Protein AF-A0AA51MWW2-F1 (afdb_monomer_lite)

pLDDT: mean 78.77, std 16.45, range [39.22, 95.94]

Sequence (116 aa):
MTAYAKTKEIEDKKTKFGVTALVGLVWIDNFGSDNELESVFYGWKTTDNSTVSNRELRILIDDANKDGIIYPRSNDFTHFSYYRKGYRFSASTTADVTDDRNKGSITVTAKTTLWN

Foldseek 3Di:
DDDDWDKDKDKWWDDDQQKIKIKMWIWTHPPLFFIWGFKIWIAIDGDPQKDKAPKDKDKDFADWPDPDDDGDDDHHRDIDTDGTTHQKIKMKMKIWMDGPPDTDMDMIMDIDGRHD

Secondary structure (DSSP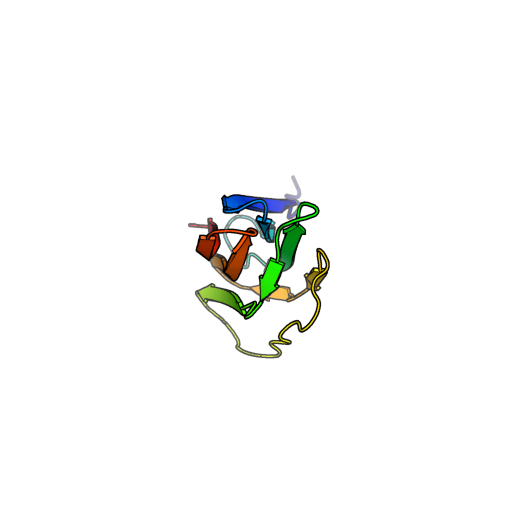, 8-state):
--PPPEEEEEEEEEEETTEEEEEEEEEEE-TTSS-EEEEEEEEEEE-TT-EEEEEEEEEEEES-----PPPP---S-EEEEEEEE-SEEEEEEEEEEE-SS-EEEEEEEEEEE---

Radius of gyration: 15.93 Å; chains: 1; bounding box: 36×26×49 Å

Structure (mmCIF, N/CA/C/O backbone):
data_AF-A0AA51MWW2-F1
#
_entry.id   AF-A0AA51MWW2-F1
#
loop_
_atom_site.group_PDB
_atom_site.id
_atom_site.type_symbol
_atom_site.label_atom_id
_atom_site.label_alt_id
_atom_site.label_comp_id
_atom_site.label_asym_id
_atom_site.label_entity_id
_atom_site.label_seq_id
_atom_site.pdbx_PDB_ins_code
_atom_site.Cartn_x
_atom_site.Cartn_y
_atom_site.Cartn_z
_atom_site.occupancy
_atom_site.B_iso_or_equiv
_atom_site.auth_seq_id
_atom_site.auth_comp_id
_atom_site.auth_asym_id
_atom_site.auth_atom_id
_atom_site.pdbx_PDB_model_num
ATOM 1 N N . MET A 1 1 ? 16.568 14.691 -30.243 1.00 39.22 1 MET A N 1
ATOM 2 C CA . MET A 1 1 ? 15.602 14.949 -29.158 1.00 39.22 1 MET A CA 1
ATOM 3 C C . MET A 1 1 ? 15.871 13.883 -28.110 1.00 39.22 1 MET A C 1
ATOM 5 O O . MET A 1 1 ? 15.677 12.715 -28.414 1.00 39.22 1 MET A O 1
ATOM 9 N N . THR A 1 2 ? 16.470 14.241 -26.977 1.00 43.09 2 THR A N 1
ATOM 10 C CA . THR A 1 2 ? 16.825 13.269 -25.931 1.00 43.09 2 THR A CA 1
ATOM 11 C C . THR A 1 2 ? 15.599 13.087 -25.052 1.00 43.09 2 THR A C 1
ATOM 13 O O . THR A 1 2 ? 15.132 14.050 -24.448 1.00 43.09 2 THR A O 1
ATOM 16 N N . ALA A 1 3 ? 15.014 11.896 -25.062 1.00 51.84 3 ALA A N 1
ATOM 17 C CA . ALA A 1 3 ? 13.864 11.590 -24.231 1.00 51.84 3 ALA A CA 1
ATOM 18 C C . ALA A 1 3 ? 14.377 11.272 -22.814 1.00 51.84 3 ALA A C 1
ATOM 20 O O . ALA A 1 3 ? 15.270 10.442 -22.656 1.00 51.84 3 ALA A O 1
ATOM 21 N N . TYR A 1 4 ? 13.870 11.977 -21.800 1.00 54.50 4 TYR A N 1
ATOM 22 C CA . TYR A 1 4 ? 14.252 11.770 -20.401 1.00 54.50 4 TYR A CA 1
ATOM 23 C C . TYR A 1 4 ? 13.230 10.874 -19.709 1.00 54.50 4 TYR A C 1
ATOM 25 O O . TYR A 1 4 ? 12.027 11.115 -19.827 1.00 54.50 4 TYR A O 1
ATOM 33 N N . ALA A 1 5 ? 13.717 9.870 -18.981 1.00 66.62 5 ALA A N 1
ATOM 34 C CA . ALA A 1 5 ? 12.890 9.051 -18.110 1.00 66.62 5 ALA A CA 1
ATOM 35 C C . ALA A 1 5 ? 12.116 9.942 -17.123 1.00 66.62 5 ALA A C 1
ATOM 37 O O . ALA A 1 5 ? 12.658 10.929 -16.615 1.00 66.62 5 ALA A O 1
ATOM 38 N N . LYS A 1 6 ? 10.836 9.633 -16.888 1.00 77.38 6 LYS A N 1
ATOM 39 C CA . LYS A 1 6 ? 9.948 10.476 -16.073 1.00 77.38 6 LYS A CA 1
ATOM 40 C C . LYS A 1 6 ? 9.411 9.699 -14.879 1.00 77.38 6 LYS A C 1
ATOM 42 O O . LYS A 1 6 ? 8.814 8.639 -15.057 1.00 77.38 6 LYS A O 1
ATOM 47 N N . THR A 1 7 ? 9.546 10.277 -13.687 1.00 83.50 7 THR A N 1
ATOM 48 C CA . THR A 1 7 ? 8.883 9.778 -12.480 1.00 83.50 7 THR A CA 1
ATOM 49 C C . THR A 1 7 ? 7.365 9.859 -12.640 1.00 83.50 7 THR A C 1
ATOM 51 O O . THR A 1 7 ? 6.807 10.891 -13.034 1.00 83.50 7 THR A O 1
ATOM 54 N N . LYS A 1 8 ? 6.694 8.753 -12.347 1.00 88.38 8 LYS A N 1
ATOM 55 C CA . LYS A 1 8 ? 5.247 8.585 -12.335 1.00 88.38 8 LYS A CA 1
ATOM 56 C C . LYS A 1 8 ? 4.813 8.079 -10.969 1.00 88.38 8 LYS A C 1
ATOM 58 O O . LYS A 1 8 ? 5.555 7.377 -10.290 1.00 88.38 8 LYS A O 1
ATOM 63 N N . GLU A 1 9 ? 3.589 8.428 -10.606 1.00 90.25 9 GLU A N 1
ATOM 64 C CA . GLU A 1 9 ? 2.999 8.082 -9.322 1.00 90.25 9 GLU A CA 1
ATOM 65 C C . GLU A 1 9 ? 1.553 7.627 -9.516 1.00 90.25 9 GLU A C 1
ATOM 67 O O . GLU A 1 9 ? 0.830 8.146 -10.372 1.00 90.25 9 GLU A O 1
ATOM 72 N N . ILE A 1 10 ? 1.138 6.640 -8.727 1.00 93.19 10 ILE A N 1
ATOM 73 C CA . ILE A 1 10 ? -0.261 6.254 -8.581 1.00 93.19 10 ILE A CA 1
ATOM 74 C C . ILE A 1 10 ? -0.528 5.912 -7.124 1.00 93.19 10 ILE A C 1
ATOM 76 O O . ILE A 1 10 ? 0.279 5.245 -6.478 1.00 93.19 10 ILE A O 1
ATOM 80 N N . GLU A 1 11 ? -1.689 6.317 -6.633 1.00 93.88 11 GLU A N 1
ATOM 81 C CA . GLU A 1 11 ? -2.152 5.999 -5.291 1.00 93.88 11 GLU A CA 1
ATOM 82 C C . GLU A 1 11 ? -3.594 5.496 -5.309 1.00 93.88 11 GLU A C 1
ATOM 84 O O . GLU A 1 11 ? -4.366 5.768 -6.231 1.00 93.88 11 GLU A O 1
ATOM 89 N N . ASP A 1 12 ? -3.946 4.760 -4.263 1.00 95.88 12 ASP A N 1
ATOM 90 C CA . ASP A 1 12 ? -5.317 4.418 -3.920 1.00 95.88 12 ASP A CA 1
ATOM 91 C C . ASP A 1 12 ? -5.545 4.687 -2.429 1.00 95.88 12 ASP A C 1
ATOM 93 O O . ASP A 1 12 ? -4.627 4.582 -1.606 1.00 95.88 12 ASP A O 1
ATOM 97 N N . LYS A 1 13 ? -6.784 5.041 -2.076 1.00 94.88 13 LYS A N 1
ATOM 98 C CA . LYS A 1 13 ? -7.175 5.389 -0.710 1.00 94.88 13 LYS A CA 1
ATOM 99 C C . LYS A 1 13 ? -8.558 4.874 -0.361 1.00 94.88 13 LYS A C 1
ATOM 101 O O . LYS A 1 13 ? -9.480 4.885 -1.174 1.00 94.88 13 LYS A O 1
ATOM 106 N N . LYS A 1 14 ? -8.738 4.498 0.903 1.00 95.94 14 LYS A N 1
ATOM 107 C CA . LYS A 1 14 ? -10.025 4.015 1.411 1.00 95.94 14 LYS A CA 1
ATOM 108 C C . LYS A 1 14 ? -10.224 4.396 2.864 1.00 95.94 14 LYS A C 1
ATOM 110 O O . LYS A 1 14 ? -9.271 4.423 3.631 1.00 95.94 14 LYS A O 1
ATOM 115 N N . THR A 1 15 ? -11.473 4.614 3.259 1.00 94.50 15 THR A N 1
ATOM 116 C CA . THR A 1 15 ? -11.837 4.882 4.654 1.00 94.50 15 THR A CA 1
ATOM 117 C C . THR A 1 15 ? -12.829 3.836 5.149 1.00 94.50 15 THR A C 1
ATOM 119 O O . THR A 1 15 ? -13.771 3.480 4.439 1.00 94.50 15 THR A O 1
ATOM 122 N N . LYS A 1 16 ? -12.619 3.328 6.367 1.00 94.12 16 LYS A N 1
ATOM 123 C CA . LYS A 1 16 ? -13.528 2.403 7.053 1.00 94.12 16 LYS A CA 1
ATOM 124 C C . LYS A 1 16 ? -13.419 2.588 8.565 1.00 94.12 16 LYS A C 1
ATOM 126 O O . LYS A 1 16 ? -12.312 2.635 9.085 1.00 94.12 16 LYS A O 1
ATOM 131 N N . PHE A 1 17 ? -14.560 2.694 9.251 1.00 94.56 17 PHE A N 1
ATOM 132 C CA . PHE A 1 17 ? -14.636 2.845 10.716 1.00 94.56 17 PHE A CA 1
ATOM 133 C C . PHE A 1 17 ? -13.709 3.947 11.271 1.00 94.56 17 PHE A C 1
ATOM 135 O O . PHE A 1 17 ? -12.999 3.737 12.247 1.00 94.56 17 PHE A O 1
ATOM 142 N N . GLY A 1 18 ? -13.660 5.108 10.600 1.00 91.00 18 GLY A N 1
ATOM 143 C CA . GLY A 1 18 ? -12.813 6.253 10.981 1.00 91.00 18 GLY A CA 1
ATOM 144 C C . GLY A 1 18 ? -11.302 6.064 10.756 1.00 91.00 18 GLY A C 1
ATOM 145 O O . GLY A 1 18 ? -10.508 6.944 11.080 1.00 91.00 18 GLY A O 1
ATOM 146 N N . VAL A 1 19 ? -10.886 4.955 10.140 1.00 92.19 19 VAL A N 1
ATOM 147 C CA . VAL A 1 19 ? -9.511 4.740 9.671 1.00 92.19 19 VAL A CA 1
ATOM 148 C C . VAL A 1 19 ? -9.440 5.002 8.173 1.00 92.19 19 VAL A C 1
ATOM 150 O O . VAL A 1 19 ? -10.143 4.362 7.393 1.00 92.19 19 VAL A O 1
ATOM 153 N N . THR A 1 20 ? -8.582 5.932 7.762 1.00 93.94 20 THR A N 1
ATOM 154 C CA . THR A 1 20 ? -8.223 6.166 6.359 1.00 93.94 20 THR A CA 1
ATOM 155 C C . THR A 1 20 ? -6.895 5.498 6.052 1.00 93.94 20 THR A C 1
ATOM 157 O O . THR A 1 20 ? -5.916 5.688 6.764 1.00 93.94 20 THR A O 1
ATOM 160 N N . ALA A 1 21 ? -6.873 4.727 4.981 1.00 92.88 21 ALA A N 1
ATOM 161 C CA . ALA A 1 21 ? -5.745 3.970 4.487 1.00 92.88 21 ALA A CA 1
ATOM 162 C C . ALA A 1 21 ? -5.309 4.520 3.133 1.00 92.88 21 ALA A C 1
ATOM 164 O O . ALA A 1 21 ? -6.162 4.873 2.315 1.00 92.88 21 ALA A O 1
ATOM 165 N N . LEU A 1 22 ? -4.003 4.553 2.899 1.00 92.50 22 LEU A N 1
ATOM 166 C CA . LEU A 1 22 ? -3.389 4.957 1.638 1.00 92.50 22 LEU A CA 1
ATOM 167 C C . LEU A 1 22 ? -2.334 3.927 1.249 1.00 92.50 22 LEU A C 1
ATOM 169 O O . LEU A 1 22 ? -1.594 3.447 2.112 1.00 92.50 22 LEU A O 1
ATOM 173 N N . VAL A 1 23 ? -2.221 3.649 -0.043 1.00 92.50 23 VAL A N 1
ATOM 174 C CA . VAL A 1 23 ? -1.035 3.024 -0.627 1.00 92.50 23 VAL A CA 1
ATOM 175 C C . VAL A 1 23 ? -0.750 3.659 -1.979 1.00 92.50 23 VAL A C 1
ATOM 177 O O . VAL A 1 23 ? -1.677 3.952 -2.730 1.00 92.50 23 VAL A O 1
ATOM 180 N N . GLY A 1 24 ? 0.520 3.845 -2.301 1.00 90.88 24 GLY A N 1
ATOM 181 C CA . GLY A 1 24 ? 0.948 4.359 -3.587 1.00 90.88 24 GLY A CA 1
ATOM 182 C C . GLY A 1 24 ? 2.305 3.833 -4.019 1.00 90.88 24 GLY A C 1
ATOM 183 O O . GLY A 1 24 ? 3.056 3.237 -3.243 1.00 90.88 24 GLY A O 1
ATOM 184 N N . LEU A 1 25 ? 2.562 4.007 -5.308 1.00 90.50 25 LEU A N 1
ATOM 185 C CA . LEU A 1 25 ? 3.743 3.551 -6.025 1.00 90.50 25 LEU A CA 1
ATOM 186 C C . LEU A 1 25 ? 4.344 4.746 -6.752 1.00 90.50 25 LEU A C 1
ATOM 188 O O . LEU A 1 25 ? 3.621 5.456 -7.449 1.00 90.50 25 LEU A O 1
ATOM 192 N N . VAL A 1 26 ? 5.660 4.891 -6.665 1.00 88.25 26 VAL A N 1
ATOM 193 C CA . VAL A 1 26 ? 6.450 5.830 -7.460 1.00 88.25 26 VAL A CA 1
ATOM 194 C C . VAL A 1 26 ? 7.406 5.020 -8.322 1.00 88.25 26 VAL A C 1
ATOM 196 O O . VAL A 1 26 ? 8.100 4.137 -7.815 1.00 88.25 26 VAL A O 1
ATOM 199 N N . TRP A 1 27 ? 7.442 5.287 -9.623 1.00 87.12 27 TRP A N 1
ATOM 200 C CA . TRP A 1 27 ? 8.327 4.589 -10.551 1.00 87.12 27 TRP A CA 1
ATOM 201 C C . TRP A 1 27 ? 8.863 5.512 -11.636 1.00 87.12 27 TRP A C 1
ATOM 203 O O . TRP A 1 27 ? 8.243 6.511 -11.989 1.00 87.12 27 TRP A O 1
ATOM 213 N N . ILE A 1 28 ? 10.000 5.144 -12.203 1.00 84.50 28 ILE A N 1
ATOM 214 C CA . ILE A 1 28 ? 10.597 5.801 -13.355 1.00 84.50 28 ILE A CA 1
ATOM 215 C C . ILE A 1 28 ? 10.122 5.061 -14.605 1.00 84.50 28 ILE A C 1
ATOM 217 O O . ILE A 1 28 ? 10.378 3.867 -14.770 1.00 84.50 28 ILE A O 1
ATOM 221 N N . ASP A 1 29 ? 9.396 5.765 -15.473 1.00 80.38 29 ASP A N 1
ATOM 222 C CA . ASP A 1 29 ? 9.049 5.265 -16.801 1.00 80.38 29 ASP A CA 1
ATOM 223 C C . ASP A 1 29 ? 10.234 5.470 -17.745 1.00 80.38 29 ASP A C 1
ATOM 225 O O . ASP A 1 29 ? 10.596 6.606 -18.070 1.00 80.38 29 ASP A O 1
ATOM 229 N N . ASN A 1 30 ? 10.813 4.353 -18.172 1.00 76.69 30 ASN A N 1
ATOM 230 C CA . ASN A 1 30 ? 11.944 4.274 -19.089 1.00 76.69 30 ASN A CA 1
ATOM 231 C C . ASN A 1 30 ? 11.456 3.988 -20.527 1.00 76.69 30 ASN A C 1
ATOM 233 O O . ASN A 1 30 ? 12.056 3.214 -21.273 1.00 76.69 30 ASN A O 1
ATOM 237 N N . PHE A 1 31 ? 10.357 4.643 -20.921 1.00 72.56 31 PHE A N 1
ATOM 238 C CA . PHE A 1 31 ? 9.714 4.536 -22.235 1.00 72.56 31 PHE A CA 1
ATOM 239 C C . PHE A 1 31 ? 9.209 3.122 -22.546 1.00 72.56 31 PHE A C 1
ATOM 241 O O . PHE A 1 31 ? 9.395 2.619 -23.651 1.00 72.56 31 PHE A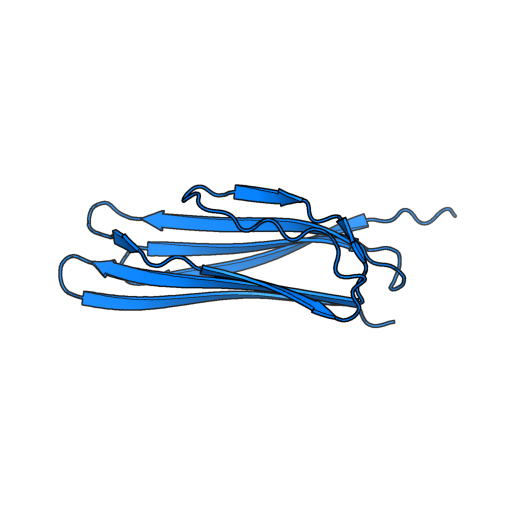 O 1
ATOM 248 N N . GLY A 1 32 ? 8.575 2.479 -21.563 1.00 63.59 32 GLY A N 1
ATOM 249 C CA . GLY A 1 32 ? 8.007 1.131 -21.701 1.00 63.59 32 GLY A CA 1
ATOM 250 C C . GLY A 1 32 ? 8.995 -0.014 -21.444 1.00 63.59 32 GLY A C 1
ATOM 251 O O . GLY A 1 32 ? 8.581 -1.069 -20.968 1.00 63.59 32 GLY A O 1
ATOM 252 N N . SER A 1 33 ? 10.301 0.202 -21.621 1.00 66.88 33 SER A N 1
ATOM 253 C CA . SER A 1 33 ? 11.358 -0.771 -21.295 1.00 66.88 33 SER A CA 1
ATOM 254 C C . SER A 1 33 ? 11.991 -0.495 -19.935 1.00 66.88 33 SER A C 1
ATOM 256 O O . SER A 1 33 ? 12.177 0.664 -19.604 1.00 66.88 33 SER A O 1
ATOM 258 N N . ASP A 1 34 ? 12.392 -1.519 -19.173 1.00 69.19 34 ASP A N 1
ATOM 259 C CA . ASP A 1 34 ? 13.217 -1.348 -17.963 1.00 69.19 34 ASP A CA 1
ATOM 260 C C . ASP A 1 34 ? 12.671 -0.336 -16.932 1.00 69.19 34 ASP A C 1
ATOM 262 O O . ASP A 1 34 ? 13.445 0.338 -16.257 1.00 69.19 34 ASP A O 1
ATOM 266 N N . ASN A 1 35 ? 11.348 -0.198 -16.793 1.00 77.19 35 ASN A N 1
ATOM 267 C CA . ASN A 1 35 ? 10.764 0.727 -15.814 1.00 77.19 35 ASN A CA 1
ATOM 268 C C . ASN A 1 35 ? 11.220 0.363 -14.401 1.00 77.19 35 ASN A C 1
ATOM 270 O O . ASN A 1 35 ? 11.263 -0.818 -14.063 1.00 77.19 35 ASN A O 1
ATOM 274 N N . GLU A 1 36 ? 11.515 1.358 -13.569 1.00 79.94 36 GLU A N 1
ATOM 275 C CA . GLU A 1 36 ? 12.089 1.142 -12.239 1.00 79.94 36 GLU A CA 1
ATOM 276 C C . GLU A 1 36 ? 11.109 1.569 -11.153 1.00 79.94 36 GLU A C 1
ATOM 278 O O . GLU A 1 36 ? 10.783 2.747 -11.042 1.00 79.94 36 GLU A O 1
ATOM 283 N N . LEU A 1 37 ? 10.654 0.636 -10.316 1.00 82.12 37 LEU A N 1
ATOM 284 C CA . LEU A 1 37 ? 9.950 0.965 -9.083 1.00 82.12 37 LEU A CA 1
ATOM 285 C C . LEU A 1 37 ? 10.921 1.679 -8.144 1.00 82.12 37 LEU A C 1
ATOM 287 O O . LEU A 1 37 ? 11.808 1.057 -7.554 1.00 82.12 37 LEU A O 1
ATOM 291 N N . GLU A 1 38 ? 10.723 2.983 -8.009 1.00 81.81 38 GLU A N 1
ATOM 292 C CA . GLU A 1 38 ? 11.542 3.860 -7.190 1.00 81.81 38 GLU A CA 1
ATOM 293 C C . GLU A 1 38 ? 11.138 3.711 -5.734 1.00 81.81 38 GLU A C 1
ATOM 295 O O . GLU A 1 38 ? 11.995 3.403 -4.910 1.00 81.81 38 GLU A O 1
ATOM 300 N N . SER A 1 39 ? 9.846 3.856 -5.418 1.00 81.62 39 SER A N 1
ATOM 301 C CA . SER A 1 39 ? 9.363 3.729 -4.047 1.00 81.62 39 SER A CA 1
ATOM 302 C C . SER A 1 39 ? 7.917 3.250 -3.905 1.00 81.62 39 SER A C 1
ATOM 304 O O . SER A 1 39 ? 7.117 3.282 -4.839 1.00 81.62 39 SER A O 1
ATOM 306 N N . VAL A 1 40 ? 7.591 2.780 -2.702 1.00 84.88 40 VAL A N 1
ATOM 307 C CA . VAL A 1 40 ? 6.224 2.506 -2.246 1.00 84.88 40 VAL A CA 1
ATOM 308 C C . VAL A 1 40 ? 5.986 3.324 -0.989 1.00 84.88 40 VAL A C 1
ATOM 310 O O . VAL A 1 40 ? 6.824 3.321 -0.083 1.00 84.88 40 VAL A O 1
ATOM 313 N N . PHE A 1 41 ? 4.836 3.983 -0.911 1.00 86.31 41 PHE A N 1
ATOM 314 C CA . PHE A 1 41 ? 4.365 4.614 0.314 1.00 86.31 41 PHE A CA 1
ATOM 315 C C . PHE A 1 41 ? 3.032 4.016 0.733 1.00 86.31 41 PHE A C 1
ATOM 317 O O . PHE A 1 41 ? 2.199 3.646 -0.090 1.00 86.31 41 PHE A O 1
ATOM 324 N N . TYR A 1 42 ? 2.822 3.892 2.034 1.00 88.56 42 TYR A N 1
ATOM 325 C CA . TYR A 1 42 ? 1.545 3.474 2.596 1.00 88.56 42 TYR A CA 1
ATOM 326 C C . TYR A 1 42 ? 1.399 4.072 3.986 1.00 88.56 42 TYR A C 1
ATOM 328 O O . TYR A 1 42 ? 2.395 4.390 4.636 1.00 88.56 42 TYR A O 1
ATOM 336 N N . GLY A 1 43 ? 0.165 4.227 4.446 1.00 87.75 43 GLY A N 1
ATOM 337 C CA . GLY A 1 43 ? -0.084 4.803 5.757 1.00 87.75 43 GLY A CA 1
ATOM 338 C C . GLY A 1 43 ? -1.520 4.644 6.212 1.00 87.75 43 GLY A C 1
ATOM 339 O O . GLY A 1 43 ? -2.423 4.335 5.428 1.00 87.75 43 GLY A O 1
ATOM 340 N N . TRP A 1 44 ? -1.710 4.872 7.507 1.00 89.62 44 TRP A N 1
ATOM 341 C CA . TRP A 1 44 ? -2.999 4.781 8.175 1.00 89.62 44 TRP A CA 1
ATOM 342 C C . TRP A 1 44 ? -3.210 6.038 9.009 1.00 89.62 44 TRP A C 1
ATOM 344 O O . TRP A 1 44 ? -2.366 6.398 9.823 1.00 89.62 44 TRP A O 1
ATOM 354 N N . LYS A 1 45 ? -4.354 6.690 8.836 1.00 92.12 45 LYS A N 1
ATOM 355 C CA . LYS A 1 45 ? -4.776 7.841 9.630 1.00 92.12 45 LYS A CA 1
ATOM 356 C C . LYS A 1 45 ? -6.055 7.488 10.370 1.00 92.12 45 LYS A C 1
ATOM 358 O O . LYS A 1 45 ? -7.056 7.162 9.737 1.00 92.12 45 LYS A O 1
ATOM 363 N N . THR A 1 46 ? -6.024 7.561 11.692 1.00 91.94 46 THR A N 1
ATOM 364 C CA . THR A 1 46 ? -7.179 7.295 12.555 1.00 91.94 46 THR A CA 1
ATOM 365 C C . THR A 1 46 ? -7.846 8.599 12.992 1.00 91.94 46 THR A C 1
ATOM 367 O O . THR A 1 46 ? -7.184 9.628 13.129 1.00 91.94 46 THR A O 1
ATOM 370 N N . THR A 1 47 ? -9.158 8.560 13.210 1.00 89.25 47 THR A N 1
ATOM 371 C CA . THR A 1 47 ? -9.874 9.525 14.061 1.00 89.25 47 THR A CA 1
ATOM 372 C C . THR A 1 47 ? -9.822 9.094 15.531 1.00 89.25 47 THR A C 1
ATOM 374 O O . THR A 1 47 ? -9.449 7.956 15.811 1.00 89.25 47 THR A O 1
ATOM 377 N N . ASP A 1 48 ? -10.219 9.972 16.455 1.00 81.06 48 ASP A N 1
ATOM 378 C CA . ASP A 1 48 ? -10.026 9.818 17.911 1.00 81.06 48 ASP A CA 1
ATOM 379 C C . ASP A 1 48 ? -10.539 8.492 18.505 1.00 81.06 48 ASP A C 1
ATOM 381 O O . ASP A 1 48 ? -9.948 7.968 19.446 1.00 81.06 48 ASP A O 1
ATOM 385 N N . ASN A 1 49 ? -11.581 7.901 17.912 1.00 90.00 49 ASN A N 1
ATOM 386 C CA . ASN A 1 49 ? -12.228 6.680 18.413 1.00 90.00 49 ASN A CA 1
ATOM 387 C C . ASN A 1 49 ? -11.928 5.433 17.564 1.00 90.00 49 ASN A C 1
ATOM 389 O O . ASN A 1 49 ? -12.614 4.413 17.659 1.00 90.00 49 ASN A O 1
ATOM 393 N N . SER A 1 50 ? -10.937 5.519 16.679 1.00 92.81 50 SER A N 1
ATOM 394 C CA . SER A 1 50 ? -10.630 4.465 15.720 1.00 92.81 50 SER A CA 1
ATOM 395 C C . SER A 1 50 ? -9.260 3.870 15.978 1.00 92.81 50 SER A C 1
ATOM 397 O O . SER A 1 50 ? -8.288 4.585 16.213 1.00 92.81 50 SER A O 1
ATOM 399 N N . THR A 1 51 ? -9.158 2.549 15.868 1.00 93.19 51 THR A N 1
ATOM 400 C CA . THR A 1 51 ? -7.881 1.847 16.018 1.00 93.19 51 THR A CA 1
ATOM 401 C C . THR A 1 51 ? -7.554 1.033 14.779 1.00 93.19 51 THR A C 1
ATOM 403 O O . THR A 1 51 ? -8.437 0.624 14.022 1.00 93.19 51 THR A O 1
ATOM 406 N N . VAL A 1 52 ? -6.258 0.820 14.568 1.00 92.94 52 VAL A N 1
ATOM 407 C CA . VAL A 1 52 ? -5.730 0.004 13.478 1.00 92.94 52 VAL A CA 1
ATOM 408 C C . VAL A 1 52 ? -4.663 -0.945 14.017 1.00 92.94 52 VAL A C 1
ATOM 410 O O . VAL A 1 52 ? -3.789 -0.539 14.788 1.00 92.94 52 VAL A O 1
ATOM 413 N N . SER A 1 53 ? -4.745 -2.214 13.634 1.00 91.25 53 SER A N 1
ATOM 414 C CA . SER A 1 53 ? -3.849 -3.292 14.061 1.00 91.25 53 SER A CA 1
ATOM 415 C C . SER A 1 53 ? -3.630 -4.299 12.924 1.00 91.25 53 SER A C 1
ATOM 417 O O . SER A 1 53 ? -4.203 -4.151 11.846 1.00 91.25 53 SER A O 1
ATOM 419 N N . ASN A 1 54 ? -2.747 -5.286 13.130 1.00 89.62 54 ASN A N 1
ATOM 420 C CA . ASN A 1 54 ? -2.457 -6.356 12.159 1.00 89.62 54 ASN A CA 1
ATOM 421 C C . ASN A 1 54 ? -2.182 -5.838 10.733 1.00 89.62 54 ASN A C 1
ATOM 423 O O . ASN A 1 54 ? -2.730 -6.326 9.748 1.00 89.62 54 ASN A O 1
ATOM 427 N N . ARG A 1 55 ? -1.349 -4.796 10.644 1.00 87.44 55 ARG A N 1
ATOM 428 C CA . ARG A 1 55 ? -1.010 -4.113 9.392 1.00 87.44 55 ARG A CA 1
ATOM 429 C C . ARG A 1 55 ? -0.088 -4.992 8.547 1.00 87.44 55 ARG A C 1
ATOM 431 O O . ARG A 1 55 ? 0.945 -5.442 9.037 1.00 87.44 55 ARG A O 1
ATOM 438 N N . GLU A 1 56 ? -0.416 -5.163 7.276 1.00 86.94 56 GLU A N 1
ATOM 439 C CA . GLU A 1 56 ? 0.375 -5.916 6.305 1.00 86.94 56 GLU A CA 1
ATOM 440 C C . GLU A 1 56 ? 0.522 -5.115 5.006 1.00 86.94 56 GLU A C 1
ATOM 442 O O . GLU A 1 56 ? -0.469 -4.644 4.452 1.00 86.94 56 GLU A O 1
ATOM 447 N N . LEU A 1 57 ? 1.751 -5.004 4.491 1.00 86.25 57 LEU A N 1
ATOM 448 C CA . LEU A 1 57 ? 2.044 -4.483 3.156 1.00 86.25 57 LEU A CA 1
ATOM 449 C C . LEU A 1 57 ? 2.553 -5.623 2.270 1.00 86.25 57 LEU A C 1
ATOM 451 O O . LEU A 1 57 ? 3.527 -6.294 2.609 1.00 86.25 57 LEU A O 1
ATOM 455 N N . ARG A 1 58 ? 1.932 -5.797 1.105 1.00 84.75 58 ARG A N 1
ATOM 456 C CA . ARG A 1 58 ? 2.381 -6.709 0.050 1.00 84.75 58 ARG A CA 1
ATOM 457 C C . ARG A 1 58 ? 2.776 -5.911 -1.176 1.00 84.75 58 ARG A C 1
ATOM 459 O O . ARG A 1 58 ? 2.002 -5.075 -1.630 1.00 84.75 58 ARG A O 1
ATOM 466 N N . ILE A 1 59 ? 3.948 -6.208 -1.724 1.00 83.94 59 ILE A N 1
ATOM 467 C CA . ILE A 1 59 ? 4.462 -5.597 -2.951 1.00 83.94 59 ILE A CA 1
ATOM 468 C C . ILE A 1 59 ? 4.686 -6.712 -3.969 1.00 83.94 59 ILE A C 1
ATOM 470 O O . ILE A 1 59 ? 5.259 -7.752 -3.644 1.00 83.94 59 ILE A O 1
ATOM 474 N N . LEU A 1 60 ? 4.223 -6.491 -5.194 1.00 81.62 60 LEU A N 1
ATOM 475 C CA . LEU A 1 60 ? 4.364 -7.396 -6.323 1.00 81.62 60 LEU A CA 1
ATOM 476 C C . LEU A 1 60 ? 4.972 -6.644 -7.505 1.00 81.62 60 LEU A C 1
ATOM 478 O O . LEU A 1 60 ? 4.545 -5.537 -7.835 1.00 81.62 60 LEU A O 1
ATOM 482 N N . ILE A 1 61 ? 5.953 -7.282 -8.138 1.00 78.62 61 ILE A N 1
ATOM 483 C CA . ILE A 1 61 ? 6.613 -6.815 -9.355 1.00 78.62 61 ILE A CA 1
ATOM 484 C C . ILE A 1 61 ? 6.690 -8.009 -10.307 1.00 78.62 61 ILE A C 1
ATOM 486 O O . ILE A 1 61 ? 7.256 -9.035 -9.922 1.00 78.62 61 ILE A O 1
ATOM 490 N N . ASP A 1 62 ? 6.086 -7.897 -11.495 1.00 74.62 62 ASP A N 1
ATOM 491 C CA . ASP A 1 62 ? 6.205 -8.941 -12.523 1.00 74.62 62 ASP A CA 1
ATOM 492 C C . ASP A 1 62 ? 7.508 -8.705 -13.313 1.00 74.62 62 ASP A C 1
ATOM 494 O O . ASP A 1 62 ? 7.724 -7.605 -13.826 1.00 74.62 62 ASP A O 1
ATOM 498 N N . ASP A 1 63 ? 8.339 -9.757 -13.374 1.00 63.50 63 ASP A N 1
ATOM 499 C CA . ASP A 1 63 ? 9.753 -9.807 -13.805 1.00 63.50 63 ASP A CA 1
ATOM 500 C C . ASP A 1 63 ? 10.755 -9.233 -12.790 1.00 63.50 63 ASP A C 1
ATOM 502 O O . ASP A 1 63 ? 10.959 -8.030 -12.694 1.00 63.50 63 ASP A O 1
ATOM 506 N N . ALA A 1 64 ? 11.359 -10.107 -11.975 1.00 54.84 64 ALA A N 1
ATOM 507 C CA . ALA A 1 64 ? 12.236 -9.694 -10.883 1.00 54.84 64 ALA A CA 1
ATOM 508 C C . ALA A 1 64 ? 13.509 -10.545 -10.789 1.00 54.84 64 ALA A C 1
ATOM 510 O O . ALA A 1 64 ? 13.445 -11.743 -10.504 1.00 54.84 64 ALA A O 1
ATOM 511 N N . ASN A 1 65 ? 14.665 -9.875 -10.835 1.00 50.25 65 ASN A N 1
ATOM 512 C CA . ASN A 1 65 ? 15.811 -10.271 -10.016 1.00 50.25 65 ASN A CA 1
ATOM 513 C C . ASN A 1 65 ? 15.441 -9.987 -8.547 1.00 50.25 65 ASN A C 1
ATOM 515 O O . ASN A 1 65 ? 15.192 -8.847 -8.156 1.00 50.25 65 ASN A O 1
ATOM 519 N N . LYS A 1 66 ? 15.291 -11.043 -7.740 1.00 50.41 66 LYS A N 1
ATOM 520 C CA . LYS A 1 66 ? 14.648 -11.015 -6.411 1.00 50.41 66 LYS A CA 1
ATOM 521 C C . LYS A 1 66 ? 15.563 -10.578 -5.250 1.00 50.41 66 LYS A C 1
ATOM 523 O O . LYS A 1 66 ? 15.399 -11.091 -4.147 1.00 50.41 66 LYS A O 1
ATOM 528 N N . ASP A 1 67 ? 16.449 -9.603 -5.418 1.00 46.66 67 ASP A N 1
ATOM 529 C CA . ASP A 1 67 ? 17.355 -9.207 -4.324 1.00 46.66 67 ASP A CA 1
ATOM 530 C C . ASP A 1 67 ? 16.809 -8.051 -3.463 1.00 46.66 67 ASP A C 1
ATOM 532 O O . ASP A 1 67 ? 16.384 -7.012 -3.966 1.00 46.66 67 ASP A O 1
ATOM 536 N N . GLY A 1 68 ? 16.774 -8.250 -2.135 1.00 45.19 68 GLY A N 1
ATOM 537 C CA . GLY A 1 68 ? 16.642 -7.178 -1.131 1.00 45.19 68 GLY A CA 1
ATOM 538 C C . GLY A 1 68 ? 15.235 -6.633 -0.827 1.00 45.19 68 GLY A C 1
ATOM 539 O O . GLY A 1 68 ? 15.006 -5.438 -0.975 1.00 45.19 68 GLY A O 1
ATOM 540 N N . ILE A 1 69 ? 14.283 -7.459 -0.365 1.00 50.06 69 ILE A N 1
ATOM 541 C CA . ILE A 1 69 ? 13.011 -6.940 0.191 1.00 50.06 69 ILE A CA 1
ATOM 542 C C . ILE A 1 69 ? 13.186 -6.647 1.686 1.00 50.06 69 ILE A C 1
ATOM 544 O O . ILE A 1 69 ? 13.409 -7.568 2.471 1.00 50.06 69 ILE A O 1
ATOM 548 N N . ILE A 1 70 ? 13.019 -5.384 2.087 1.00 47.88 70 ILE A N 1
ATOM 549 C CA . ILE A 1 70 ? 12.885 -4.985 3.495 1.00 47.88 70 ILE A CA 1
ATOM 550 C C . ILE A 1 70 ? 11.405 -4.704 3.775 1.00 47.88 70 ILE A C 1
ATOM 552 O O . ILE A 1 70 ? 10.772 -3.910 3.075 1.00 47.88 70 ILE A O 1
ATOM 556 N N . TYR A 1 71 ? 10.852 -5.383 4.784 1.00 47.91 71 TYR A N 1
ATOM 557 C CA . TYR A 1 71 ? 9.462 -5.220 5.214 1.00 47.91 71 TYR A CA 1
ATOM 558 C C . TYR A 1 71 ? 9.354 -4.162 6.315 1.00 47.91 71 TYR A C 1
ATOM 560 O O . TYR A 1 71 ? 10.090 -4.230 7.306 1.00 47.91 71 TYR A O 1
ATOM 568 N N . PRO A 1 72 ? 8.423 -3.212 6.192 1.00 47.50 72 PRO A N 1
ATOM 569 C CA . PRO A 1 72 ? 8.276 -2.152 7.170 1.00 47.50 72 PRO A CA 1
ATOM 570 C C . PRO A 1 72 ? 7.498 -2.586 8.416 1.00 47.50 72 PRO A C 1
ATOM 572 O O . PRO A 1 72 ? 6.581 -3.400 8.347 1.00 47.50 72 PRO A O 1
ATOM 575 N N . ARG A 1 73 ? 7.869 -2.019 9.573 1.00 48.94 73 ARG A N 1
ATOM 576 C CA . ARG A 1 73 ? 7.225 -2.251 10.885 1.00 48.94 73 ARG A CA 1
ATOM 577 C C . ARG A 1 73 ? 6.579 -0.986 11.486 1.00 48.94 73 ARG A C 1
ATOM 579 O O . ARG A 1 73 ? 6.130 -1.029 12.626 1.00 48.94 73 ARG A O 1
ATOM 586 N N . SER A 1 74 ? 6.568 0.131 10.750 1.00 48.44 74 SER A N 1
ATOM 587 C CA . SER A 1 74 ? 6.134 1.462 11.219 1.00 48.44 74 SER A CA 1
ATOM 588 C C . SER A 1 74 ? 4.705 1.821 10.773 1.00 48.44 74 SER A C 1
ATOM 590 O O . SER A 1 74 ? 4.225 1.315 9.755 1.00 48.44 74 SER A O 1
ATOM 592 N N . ASN A 1 75 ? 4.039 2.687 11.551 1.00 42.56 75 ASN A N 1
ATOM 593 C CA . ASN A 1 75 ? 2.659 3.160 11.353 1.00 42.56 75 ASN A CA 1
ATOM 594 C C . ASN A 1 75 ? 2.544 4.442 10.525 1.00 42.56 75 ASN A C 1
ATOM 596 O O . ASN A 1 75 ? 1.439 4.771 10.091 1.00 42.56 75 ASN A O 1
ATOM 600 N N . ASP A 1 76 ? 3.648 5.160 10.338 1.00 53.19 76 ASP A N 1
ATOM 601 C CA . ASP A 1 76 ? 3.641 6.431 9.624 1.00 53.19 76 ASP A CA 1
ATOM 602 C C . ASP A 1 76 ? 3.557 6.213 8.116 1.00 53.19 76 ASP A C 1
ATOM 604 O O . ASP A 1 76 ? 3.873 5.128 7.620 1.00 53.19 76 ASP A O 1
ATOM 608 N N . PHE A 1 77 ? 3.148 7.259 7.386 1.00 54.59 77 PHE A N 1
ATOM 609 C CA . PHE A 1 77 ? 3.311 7.322 5.934 1.00 54.59 77 PHE A CA 1
ATOM 610 C C . PHE A 1 77 ? 4.785 7.133 5.605 1.00 54.59 77 PHE A C 1
ATOM 612 O O . PHE A 1 77 ? 5.573 8.076 5.649 1.00 54.59 77 PHE A O 1
ATOM 619 N N . THR A 1 78 ? 5.170 5.891 5.344 1.00 57.66 78 THR A N 1
ATOM 620 C CA . THR A 1 78 ? 6.576 5.540 5.247 1.00 57.66 78 THR A CA 1
ATOM 621 C C . THR A 1 78 ? 6.904 5.292 3.788 1.00 57.66 78 THR A C 1
ATOM 623 O O . THR A 1 78 ? 6.293 4.438 3.147 1.00 57.66 78 THR A O 1
ATOM 626 N N . HIS A 1 79 ? 7.849 6.073 3.272 1.00 54.16 79 HIS A N 1
ATOM 627 C CA . HIS A 1 79 ? 8.430 5.890 1.950 1.00 54.16 79 HIS A CA 1
ATOM 628 C C . HIS A 1 79 ? 9.535 4.836 2.019 1.00 54.16 79 HIS A C 1
ATOM 630 O O . HIS A 1 79 ? 10.446 4.945 2.840 1.00 54.16 79 HIS A O 1
ATOM 636 N N . PHE A 1 80 ? 9.480 3.846 1.131 1.00 61.78 80 PHE A N 1
ATOM 637 C CA . PHE A 1 80 ? 10.542 2.857 0.967 1.00 61.78 80 PHE A CA 1
ATOM 638 C C . PHE A 1 80 ? 10.988 2.793 -0.476 1.00 61.78 80 PHE A C 1
ATOM 640 O O . PHE A 1 80 ? 10.160 2.541 -1.349 1.00 61.78 80 PHE A O 1
ATOM 647 N N . SER A 1 81 ? 12.288 2.971 -0.709 1.00 58.66 81 SER A N 1
ATOM 648 C CA . SER A 1 81 ? 12.862 2.841 -2.042 1.00 58.66 81 SER A CA 1
ATOM 649 C C . SER A 1 81 ? 13.275 1.402 -2.331 1.00 58.66 81 SER A C 1
ATOM 651 O O . SER A 1 81 ? 13.997 0.803 -1.535 1.00 58.66 81 SER A O 1
ATOM 653 N N . TYR A 1 82 ? 12.822 0.848 -3.459 1.00 63.31 82 T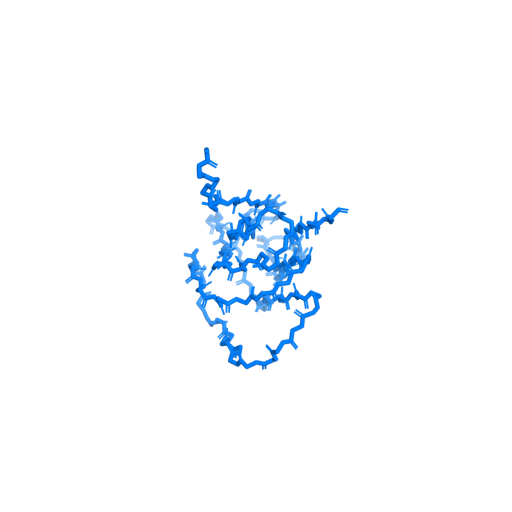YR A N 1
ATOM 654 C CA . TYR A 1 82 ? 13.080 -0.553 -3.821 1.00 63.31 82 TYR A CA 1
ATOM 655 C C . TYR A 1 82 ? 14.021 -0.719 -5.018 1.00 63.31 82 TYR A C 1
ATOM 657 O O . TYR A 1 82 ? 14.646 -1.770 -5.103 1.00 63.31 82 TYR A O 1
ATOM 665 N N . TYR A 1 83 ? 14.155 0.279 -5.898 1.00 60.59 83 TYR A N 1
ATOM 666 C CA . TYR A 1 83 ? 14.962 0.231 -7.130 1.00 60.59 83 TYR A CA 1
ATOM 667 C C . TYR A 1 83 ? 14.866 -1.123 -7.855 1.00 60.59 83 TYR A C 1
ATOM 669 O O . TYR A 1 83 ? 15.828 -1.890 -7.924 1.00 60.59 83 TYR A O 1
ATOM 677 N N . ARG A 1 84 ? 13.672 -1.452 -8.364 1.00 69.56 84 ARG A N 1
ATOM 678 C CA . ARG A 1 84 ? 13.416 -2.730 -9.054 1.00 69.56 84 ARG A CA 1
ATOM 679 C C . ARG A 1 84 ? 12.862 -2.527 -10.445 1.00 69.56 84 ARG A C 1
ATOM 681 O O . ARG A 1 84 ? 11.888 -1.805 -10.611 1.00 69.56 84 ARG A O 1
ATOM 688 N N . LYS A 1 85 ? 13.431 -3.233 -11.417 1.00 72.88 85 LYS A N 1
ATOM 689 C CA . LYS A 1 85 ? 12.910 -3.251 -12.782 1.00 72.88 85 LYS A CA 1
ATOM 690 C C . LYS A 1 85 ? 11.678 -4.143 -12.884 1.00 72.88 85 LYS A C 1
ATOM 692 O O . LYS A 1 85 ? 11.611 -5.152 -12.189 1.00 72.88 85 LYS A O 1
ATOM 697 N N . GLY A 1 86 ? 10.718 -3.759 -13.716 1.00 73.88 86 GLY A N 1
ATOM 698 C CA . GLY A 1 86 ? 9.548 -4.577 -14.027 1.00 73.88 86 GLY A CA 1
ATOM 699 C C . GLY A 1 86 ? 8.572 -3.867 -14.960 1.00 73.88 86 GLY A C 1
ATOM 700 O O . GLY A 1 86 ? 8.624 -2.652 -15.141 1.00 73.88 86 GLY A O 1
ATOM 701 N N . TYR A 1 87 ? 7.656 -4.622 -15.560 1.00 73.19 87 TYR A N 1
ATOM 702 C CA . TYR A 1 87 ? 6.593 -4.070 -16.419 1.00 73.19 87 TYR A CA 1
ATOM 703 C C . TYR A 1 87 ? 5.252 -3.935 -15.687 1.00 73.19 87 TYR A C 1
ATOM 705 O O . TYR A 1 87 ? 4.292 -3.352 -16.195 1.00 73.19 87 TYR A O 1
ATOM 713 N N . ARG A 1 88 ? 5.160 -4.454 -14.463 1.00 80.50 88 ARG A N 1
ATOM 714 C CA . ARG A 1 88 ? 3.989 -4.304 -13.604 1.00 80.50 88 ARG A CA 1
ATOM 715 C C . ARG A 1 88 ? 4.430 -4.099 -12.171 1.00 80.50 88 ARG A C 1
ATOM 717 O O . ARG A 1 88 ? 5.231 -4.874 -11.658 1.00 80.50 88 ARG A O 1
ATOM 724 N N . PHE A 1 89 ? 3.817 -3.123 -11.514 1.00 85.94 89 PHE A N 1
ATOM 725 C CA . PHE A 1 89 ? 4.002 -2.865 -10.092 1.00 85.94 89 PHE A CA 1
ATOM 726 C C . PHE A 1 89 ? 2.647 -2.877 -9.398 1.00 85.94 89 PHE A C 1
ATOM 728 O O . PHE A 1 89 ? 1.672 -2.306 -9.892 1.00 85.94 89 PHE A O 1
ATOM 735 N N . SER A 1 90 ? 2.566 -3.525 -8.243 1.00 87.94 90 SER A N 1
ATOM 736 C CA . SER A 1 90 ? 1.398 -3.446 -7.378 1.00 87.94 90 SER A CA 1
ATOM 737 C C . SER A 1 90 ? 1.819 -3.424 -5.919 1.00 87.94 90 SER A C 1
ATOM 739 O O . SER A 1 90 ? 2.709 -4.164 -5.512 1.00 87.94 90 SER A O 1
ATOM 741 N N . ALA A 1 91 ? 1.152 -2.594 -5.128 1.00 89.44 91 ALA A N 1
ATOM 742 C CA . ALA A 1 91 ? 1.243 -2.624 -3.683 1.00 89.44 91 ALA A CA 1
ATOM 743 C C . ALA A 1 91 ? -0.164 -2.703 -3.102 1.00 89.44 91 ALA A C 1
ATOM 745 O O . ALA A 1 91 ? -1.078 -2.005 -3.542 1.00 89.44 91 ALA A O 1
ATOM 746 N N . SER A 1 92 ? -0.334 -3.564 -2.108 1.00 91.31 92 SER A N 1
ATOM 747 C CA . SER A 1 92 ? -1.576 -3.715 -1.371 1.00 91.31 92 SER A CA 1
ATOM 748 C C . SER A 1 92 ? -1.288 -3.624 0.111 1.00 91.31 92 SER A C 1
ATOM 750 O O . SER A 1 92 ? -0.405 -4.318 0.612 1.00 91.31 92 SER A O 1
ATOM 752 N N . THR A 1 93 ? -2.062 -2.813 0.818 1.00 90.50 93 THR A N 1
ATOM 753 C CA . THR A 1 93 ? -1.980 -2.714 2.273 1.00 90.50 93 THR A CA 1
ATOM 754 C C . THR A 1 93 ? -3.291 -3.177 2.894 1.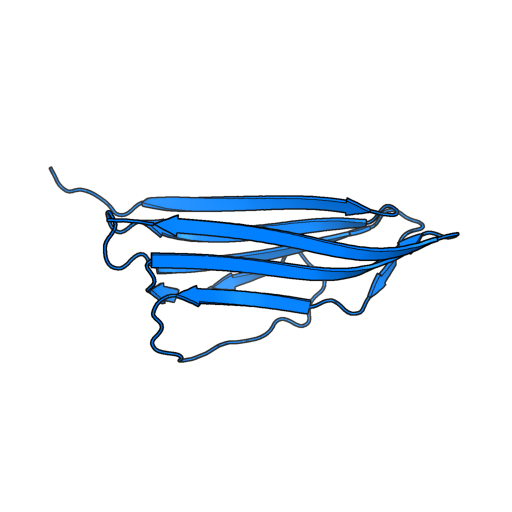00 90.50 93 THR A C 1
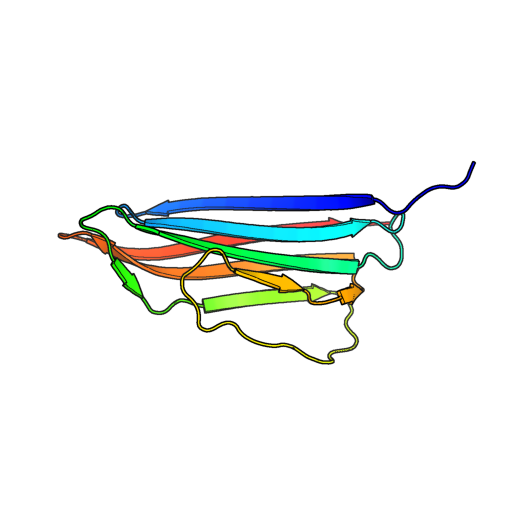ATOM 756 O O . THR A 1 93 ? -4.365 -2.841 2.390 1.00 90.50 93 THR A O 1
ATOM 759 N N . THR A 1 94 ? -3.207 -4.010 3.929 1.00 93.06 94 THR A N 1
ATOM 760 C CA . THR A 1 94 ? -4.356 -4.555 4.663 1.00 93.06 94 THR A CA 1
ATOM 761 C C . THR A 1 94 ? -4.169 -4.326 6.154 1.00 93.06 94 THR A C 1
ATOM 763 O O . THR A 1 94 ? -3.049 -4.403 6.652 1.00 93.06 94 THR A O 1
ATOM 766 N N . ALA A 1 95 ? -5.250 -4.036 6.870 1.00 92.12 95 ALA A N 1
ATOM 767 C CA . ALA A 1 95 ? -5.234 -3.960 8.324 1.00 92.12 95 ALA A CA 1
ATOM 768 C C . ALA A 1 95 ? -6.595 -4.318 8.919 1.00 92.12 95 ALA A C 1
ATOM 770 O O . ALA A 1 95 ? -7.635 -4.191 8.260 1.00 92.12 95 ALA A O 1
ATOM 771 N N . ASP A 1 96 ? -6.572 -4.709 10.189 1.00 94.50 96 ASP A N 1
ATOM 772 C CA . ASP A 1 96 ? -7.762 -4.768 11.024 1.00 94.50 96 ASP A CA 1
ATOM 773 C C . ASP A 1 96 ? -8.057 -3.371 11.569 1.00 94.50 96 ASP A C 1
ATOM 775 O O . ASP A 1 96 ? -7.162 -2.653 12.022 1.00 94.50 96 ASP A O 1
ATOM 779 N N . VAL A 1 97 ? -9.324 -2.974 11.500 1.00 94.50 97 VAL A N 1
ATOM 780 C CA . VAL A 1 97 ? -9.810 -1.656 11.904 1.00 94.50 97 VAL A CA 1
ATOM 781 C C . VAL A 1 97 ? -11.031 -1.780 12.791 1.00 94.50 97 VAL A C 1
ATOM 783 O O . VAL A 1 97 ? -11.930 -2.593 12.548 1.00 94.50 97 VAL A O 1
ATOM 786 N N . THR A 1 98 ? -11.073 -0.941 13.815 1.00 93.75 98 THR A N 1
ATOM 787 C CA . THR A 1 98 ? -12.208 -0.860 14.731 1.00 93.75 98 THR A CA 1
ATOM 788 C C . THR A 1 98 ? -12.617 0.588 14.936 1.00 93.75 98 THR A C 1
ATOM 790 O O . THR A 1 98 ? -11.763 1.474 14.944 1.00 93.75 98 THR A O 1
ATOM 793 N N . ASP A 1 99 ? -13.910 0.803 15.155 1.00 92.44 99 ASP A N 1
ATOM 794 C CA . ASP A 1 99 ? -14.415 1.950 15.913 1.00 92.44 99 ASP A CA 1
ATOM 795 C C . ASP A 1 99 ? -14.947 1.449 17.272 1.00 92.44 99 ASP A C 1
ATOM 797 O O . ASP A 1 99 ? -14.907 0.244 17.544 1.00 92.44 99 ASP A O 1
ATOM 801 N N . ASP A 1 100 ? -15.443 2.346 18.127 1.00 85.62 100 ASP A N 1
ATOM 802 C CA . ASP A 1 100 ? -15.995 2.011 19.452 1.00 85.62 100 ASP A CA 1
ATOM 803 C C . ASP A 1 100 ? -17.049 0.882 19.447 1.00 85.62 100 ASP A C 1
ATOM 805 O O . ASP A 1 100 ? -17.325 0.287 20.490 1.00 85.62 100 ASP A O 1
ATOM 809 N N . ARG A 1 101 ? -17.691 0.602 18.304 1.00 87.38 101 ARG A N 1
ATOM 810 C CA . ARG A 1 101 ? -18.853 -0.295 18.194 1.00 87.38 101 ARG A CA 1
ATOM 811 C C . ARG A 1 101 ? -18.670 -1.422 17.177 1.00 87.38 101 ARG A C 1
ATOM 813 O O . ARG A 1 101 ? -19.342 -2.444 17.286 1.00 87.38 101 ARG A O 1
ATOM 820 N N . ASN A 1 102 ? -17.782 -1.259 16.202 1.00 93.12 102 ASN A N 1
ATOM 821 C CA . ASN A 1 102 ? -17.653 -2.113 15.028 1.00 93.12 102 ASN A CA 1
ATOM 822 C C . ASN A 1 102 ? -16.206 -2.558 14.812 1.00 93.12 102 ASN A C 1
ATOM 824 O O . ASN A 1 102 ? -15.251 -1.847 15.121 1.00 93.12 102 ASN A O 1
ATOM 828 N N . LYS A 1 103 ? -16.043 -3.736 14.206 1.00 94.69 103 LYS A N 1
ATOM 829 C CA . LYS A 1 103 ? -14.745 -4.282 13.791 1.00 94.69 103 LYS A CA 1
ATOM 830 C C . LYS A 1 103 ? -14.806 -4.745 12.343 1.00 94.69 103 LYS A C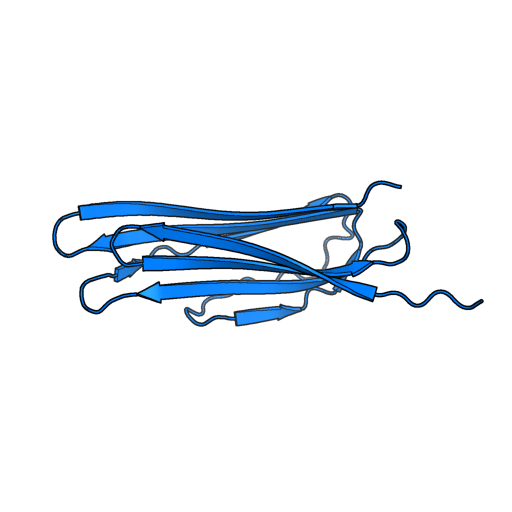 1
ATOM 832 O O . LYS A 1 103 ? -15.849 -5.192 11.866 1.00 94.69 103 LYS A O 1
ATOM 837 N N . GLY A 1 104 ? -13.686 -4.681 11.638 1.00 95.50 104 GLY A N 1
ATOM 838 C CA . GLY A 1 104 ? -13.549 -5.286 10.319 1.00 95.50 104 GLY A CA 1
ATOM 839 C C . GLY A 1 104 ? -12.150 -5.124 9.750 1.00 95.50 104 GLY A C 1
ATOM 840 O O . GLY A 1 104 ? -11.241 -4.702 10.444 1.00 95.50 104 GLY A O 1
ATOM 841 N N . SER A 1 105 ? -12.000 -5.435 8.465 1.00 94.94 105 SER A N 1
ATOM 842 C CA . SER A 1 105 ? -10.739 -5.268 7.739 1.00 94.94 105 SER A CA 1
ATOM 843 C C . SER A 1 105 ? -10.875 -4.239 6.616 1.00 94.94 105 SER A C 1
ATOM 845 O O . SER A 1 105 ? -11.966 -4.052 6.052 1.00 94.94 105 SER A O 1
ATOM 847 N N . ILE A 1 106 ? -9.777 -3.557 6.314 1.00 94.69 106 ILE A N 1
ATOM 848 C CA . ILE A 1 106 ? -9.619 -2.617 5.207 1.00 94.69 106 ILE A CA 1
ATOM 849 C C . ILE A 1 106 ? -8.443 -3.069 4.340 1.00 94.69 106 ILE A C 1
ATOM 851 O O . ILE A 1 106 ? -7.371 -3.373 4.851 1.00 94.69 106 ILE A O 1
ATOM 855 N N . THR A 1 107 ? -8.653 -3.083 3.025 1.00 94.69 107 THR A N 1
ATOM 856 C CA . THR A 1 107 ? -7.620 -3.355 2.020 1.00 94.69 107 THR A CA 1
ATOM 857 C C . THR A 1 107 ? -7.661 -2.254 0.972 1.00 94.69 107 THR A C 1
ATOM 859 O O . THR A 1 107 ? -8.754 -1.866 0.538 1.00 94.69 107 THR A O 1
ATOM 862 N N . VAL A 1 108 ? -6.484 -1.768 0.586 1.00 93.75 108 VAL A N 1
ATOM 863 C CA . VAL A 1 108 ? -6.276 -0.745 -0.450 1.00 93.75 108 VAL A CA 1
ATOM 864 C C . VAL A 1 108 ? -5.183 -1.225 -1.392 1.00 93.75 108 VAL A C 1
ATOM 866 O O . VAL A 1 108 ? -4.224 -1.852 -0.931 1.00 93.75 108 VAL A O 1
ATOM 869 N N . THR A 1 109 ? -5.325 -0.969 -2.693 1.00 93.94 109 THR A N 1
ATOM 870 C CA . THR A 1 109 ? -4.404 -1.509 -3.698 1.00 93.94 109 THR A CA 1
ATOM 871 C C . THR A 1 109 ? -4.084 -0.481 -4.774 1.00 93.94 109 THR A C 1
ATOM 873 O O . THR A 1 109 ? -4.938 -0.123 -5.579 1.00 93.94 109 THR A O 1
ATOM 876 N N . ALA A 1 110 ? -2.809 -0.112 -4.870 1.00 91.56 110 ALA A N 1
ATOM 877 C CA . ALA A 1 110 ? -2.263 0.609 -6.009 1.00 91.56 110 ALA A CA 1
ATOM 878 C C . ALA A 1 110 ? -1.684 -0.403 -7.006 1.00 91.56 110 ALA A C 1
ATOM 880 O O . ALA A 1 110 ? -0.983 -1.351 -6.629 1.00 91.56 110 ALA A O 1
ATOM 881 N N . LYS A 1 111 ? -1.988 -0.235 -8.293 1.00 91.94 111 LYS A N 1
ATOM 882 C CA . LYS A 1 111 ? -1.430 -1.076 -9.355 1.00 91.94 111 LYS A CA 1
ATOM 883 C C . LYS A 1 111 ? -1.223 -0.278 -10.627 1.00 91.94 111 LYS A C 1
ATOM 885 O O . LYS A 1 111 ? -2.077 0.512 -11.014 1.00 91.94 111 LYS A O 1
ATOM 890 N N . THR A 1 112 ? -0.126 -0.558 -11.305 1.00 86.88 112 THR A N 1
ATOM 891 C CA . THR A 1 112 ? 0.149 -0.053 -12.643 1.00 86.88 112 THR A CA 1
ATOM 892 C C . THR A 1 112 ? 0.668 -1.187 -13.516 1.00 86.88 112 THR A C 1
ATOM 894 O O . THR A 1 112 ? 1.311 -2.128 -13.039 1.00 86.88 112 THR A O 1
ATOM 897 N N . THR A 1 113 ? 0.328 -1.137 -14.798 1.00 82.12 113 THR A N 1
ATOM 898 C CA . THR A 1 113 ? 0.853 -2.043 -15.818 1.00 82.12 113 THR A CA 1
ATOM 899 C C . THR A 1 113 ? 1.354 -1.187 -16.964 1.00 82.12 113 THR A C 1
ATOM 901 O O . THR A 1 113 ? 0.613 -0.363 -17.497 1.00 82.12 113 THR A O 1
ATOM 904 N N . LEU A 1 114 ? 2.625 -1.362 -17.288 1.00 74.06 114 LEU A N 1
ATOM 905 C CA . LEU A 1 114 ? 3.361 -0.601 -18.278 1.00 74.06 114 LEU A CA 1
ATOM 906 C C . LEU A 1 114 ? 3.598 -1.574 -19.433 1.00 74.06 114 LEU A C 1
ATOM 908 O O . LEU A 1 114 ? 4.525 -2.377 -19.402 1.00 74.06 114 LEU A O 1
ATOM 912 N N . TRP A 1 115 ? 2.662 -1.602 -20.378 1.00 61.44 115 TRP A N 1
ATOM 913 C CA . TRP A 1 115 ? 2.800 -2.406 -21.590 1.00 61.44 115 TRP A CA 1
ATOM 914 C C . TRP A 1 115 ? 3.674 -1.652 -22.598 1.00 61.44 115 TRP A C 1
ATOM 916 O O . TRP A 1 115 ? 3.560 -0.428 -22.698 1.00 61.44 115 TRP A O 1
ATOM 926 N N . ASN A 1 116 ? 4.512 -2.396 -23.324 1.00 52.03 116 ASN A N 1
ATOM 927 C CA . ASN A 1 116 ? 5.115 -1.945 -24.582 1.00 52.03 116 ASN A CA 1
ATOM 928 C C . ASN A 1 116 ? 4.057 -1.859 -25.683 1.00 52.03 116 ASN A C 1
ATOM 930 O O . ASN A 1 116 ? 3.219 -2.790 -25.750 1.00 52.03 116 ASN A O 1
#